Protein AF-A0A4Z2HSV4-F1 (afdb_monomer)

Sequence (148 aa):
MRRFALSNLRDYGMGKKASEEKIIEEIQYLIKVFESHEGKPFNVTKSINYAVSNIISSIIYGSRFDYSDEEFTEMTQSATYWLNWTSFNPTLICPIPNSVNGSEGFKTARHLAQHGKWLTLNPEMRVRFQDKISRPKYCERLRMPVNQ

pLDDT: mean 70.81, std 17.1, range [33.47, 92.75]

Secondary structure (DSSP, 8-state):
-HHHHHHHHHHTTTTSHHHHHHHHHHHHHHHHHHHHTTT----HHHHHHHHHHHHHHHHHTS-PPPTT-HHHHHHHHHHHHHHHHHHH-GGGSS---SSS-THHHHHHHHHHHHTTGGGGS-HHHHHHHHHHHTSHHHHHHHT-----

Structure (mmCIF, N/CA/C/O backbone):
data_AF-A0A4Z2HSV4-F1
#
_entry.id   AF-A0A4Z2HSV4-F1
#
loop_
_atom_site.group_PDB
_atom_site.id
_atom_site.type_symbol
_atom_site.label_atom_id
_atom_site.label_alt_id
_atom_site.label_comp_id
_atom_site.label_asym_id
_atom_site.label_entity_id
_atom_site.label_seq_id
_atom_site.pdbx_PDB_ins_code
_atom_site.Cartn_x
_atom_site.Cartn_y
_atom_site.Cartn_z
_atom_site.occupancy
_atom_site.B_iso_or_equiv
_atom_site.auth_seq_id
_atom_site.auth_comp_id
_atom_site.auth_asym_id
_atom_site.auth_atom_id
_atom_site.pdbx_PDB_model_num
ATOM 1 N N . MET A 1 1 ? 22.605 -6.525 -7.942 1.00 78.81 1 MET A N 1
ATOM 2 C CA . MET A 1 1 ? 21.227 -6.574 -7.398 1.00 78.81 1 MET A CA 1
ATOM 3 C C . MET A 1 1 ? 20.340 -5.409 -7.835 1.00 78.81 1 MET A C 1
ATOM 5 O O . MET A 1 1 ? 19.341 -5.681 -8.483 1.00 78.81 1 MET A O 1
ATOM 9 N N . ARG A 1 2 ? 20.688 -4.132 -7.591 1.00 86.75 2 ARG A N 1
ATOM 10 C CA . ARG A 1 2 ? 19.821 -2.975 -7.938 1.00 86.75 2 ARG A CA 1
ATOM 11 C C . ARG A 1 2 ? 19.308 -2.960 -9.389 1.00 86.75 2 ARG A C 1
ATOM 13 O O . ARG A 1 2 ? 18.111 -2.837 -9.606 1.00 86.75 2 ARG A O 1
ATOM 20 N N . ARG A 1 3 ? 20.198 -3.101 -10.380 1.00 88.19 3 ARG A N 1
ATOM 21 C CA . ARG A 1 3 ? 19.816 -3.089 -11.808 1.00 88.19 3 ARG A CA 1
ATOM 22 C C . ARG A 1 3 ? 18.883 -4.247 -12.170 1.00 88.19 3 ARG A C 1
ATOM 24 O O . ARG A 1 3 ? 17.939 -4.045 -12.922 1.00 88.19 3 ARG A O 1
ATOM 31 N N . PHE A 1 4 ? 19.137 -5.425 -11.606 1.00 87.00 4 PHE A N 1
ATOM 32 C CA . PHE A 1 4 ? 18.319 -6.615 -11.824 1.00 87.00 4 PHE A CA 1
ATOM 33 C C . PHE A 1 4 ? 16.906 -6.427 -11.258 1.00 87.00 4 PHE A C 1
ATOM 35 O O . PHE A 1 4 ? 15.939 -6.572 -11.994 1.00 87.00 4 PHE A O 1
ATOM 42 N N . ALA A 1 5 ? 16.776 -6.002 -9.998 1.00 85.31 5 ALA A N 1
ATOM 43 C CA . ALA A 1 5 ? 15.472 -5.760 -9.375 1.00 85.31 5 ALA A CA 1
ATOM 44 C C . ALA A 1 5 ? 14.653 -4.690 -10.122 1.00 85.31 5 ALA A C 1
ATOM 46 O O . ALA A 1 5 ? 13.486 -4.905 -10.426 1.00 85.31 5 ALA A O 1
ATOM 47 N N . LEU A 1 6 ? 15.279 -3.564 -10.489 1.00 84.88 6 LEU A N 1
ATOM 48 C CA . LEU A 1 6 ? 14.596 -2.481 -11.207 1.00 84.88 6 LEU A CA 1
ATOM 49 C C . LEU A 1 6 ? 14.167 -2.864 -12.628 1.00 84.88 6 LEU A C 1
ATOM 51 O O . LEU A 1 6 ? 13.168 -2.336 -13.111 1.00 84.88 6 LEU A O 1
ATOM 55 N N . SER A 1 7 ? 14.919 -3.745 -13.295 1.00 86.50 7 SER A N 1
ATOM 56 C CA . SER A 1 7 ? 14.540 -4.237 -14.625 1.00 86.50 7 SER A CA 1
ATOM 57 C C . SER A 1 7 ? 13.316 -5.143 -14.513 1.00 86.50 7 SER A C 1
ATOM 59 O O . SER A 1 7 ? 12.303 -4.850 -15.134 1.00 86.50 7 SER A O 1
ATOM 61 N N . ASN A 1 8 ? 13.350 -6.122 -13.599 1.00 84.62 8 ASN A N 1
ATOM 62 C CA . ASN A 1 8 ? 12.213 -7.013 -13.351 1.00 84.62 8 ASN A CA 1
ATOM 63 C C . ASN A 1 8 ? 10.941 -6.240 -12.978 1.00 84.62 8 ASN A C 1
ATOM 65 O O . ASN A 1 8 ? 9.897 -6.463 -13.574 1.00 84.62 8 ASN A O 1
ATOM 69 N N . LEU A 1 9 ? 11.015 -5.282 -12.049 1.00 81.75 9 LEU A N 1
ATOM 70 C CA . LEU A 1 9 ? 9.842 -4.489 -11.657 1.00 81.75 9 LEU A CA 1
ATOM 71 C C . LEU A 1 9 ? 9.219 -3.733 -12.844 1.00 81.75 9 LEU A C 1
ATOM 73 O O . LEU A 1 9 ? 7.998 -3.670 -12.969 1.00 81.75 9 LEU A O 1
ATOM 77 N N . ARG A 1 10 ? 10.042 -3.189 -13.748 1.00 83.75 10 ARG A N 1
ATOM 78 C CA . ARG A 1 10 ? 9.572 -2.511 -14.968 1.00 83.75 10 ARG A CA 1
ATOM 79 C C . ARG A 1 10 ? 8.934 -3.480 -15.968 1.00 83.75 10 ARG A C 1
ATOM 81 O O . ARG A 1 10 ? 8.014 -3.095 -16.702 1.00 83.75 10 ARG A O 1
ATOM 88 N N . ASP A 1 11 ? 9.418 -4.714 -16.002 1.00 83.81 11 ASP A N 1
ATOM 89 C CA . ASP A 1 11 ? 8.872 -5.780 -16.839 1.00 83.81 11 ASP A CA 1
ATOM 90 C C . ASP A 1 11 ? 7.518 -6.260 -16.296 1.00 83.81 11 ASP A C 1
ATOM 92 O O . ASP A 1 11 ? 6.570 -6.348 -17.071 1.00 83.81 11 ASP A O 1
ATOM 96 N N . TYR A 1 12 ? 7.368 -6.376 -14.970 1.00 77.62 12 TYR A N 1
ATOM 97 C CA . TYR A 1 12 ? 6.091 -6.626 -14.275 1.00 77.62 12 TYR A CA 1
ATOM 98 C C . TYR A 1 12 ? 5.103 -5.448 -14.304 1.00 77.62 12 TYR A C 1
ATOM 100 O O . TYR A 1 12 ? 4.016 -5.523 -13.740 1.00 77.62 12 TYR A O 1
ATOM 108 N N . GLY A 1 13 ? 5.443 -4.351 -14.984 1.00 73.31 13 GLY A N 1
ATOM 109 C CA . GLY A 1 13 ? 4.506 -3.258 -15.228 1.00 73.31 13 GLY A CA 1
ATOM 110 C C . GLY A 1 13 ? 4.570 -2.105 -14.231 1.00 73.31 13 GLY A C 1
ATOM 111 O O . GLY A 1 13 ? 3.730 -1.208 -14.307 1.00 73.31 13 GLY A O 1
ATOM 112 N N . MET A 1 14 ? 5.582 -2.055 -13.359 1.00 78.19 14 MET A N 1
ATOM 113 C CA . MET A 1 14 ? 5.844 -0.888 -12.513 1.00 78.19 14 MET A CA 1
ATOM 114 C C . MET A 1 14 ? 6.163 0.336 -13.385 1.00 78.19 14 MET A C 1
ATOM 116 O O . MET A 1 14 ? 7.133 0.340 -14.150 1.00 78.19 14 MET A O 1
ATOM 120 N N . GLY A 1 15 ? 5.328 1.375 -13.280 1.00 72.81 15 GLY A N 1
ATOM 121 C CA . GLY A 1 15 ? 5.412 2.583 -14.110 1.00 72.81 15 GLY A CA 1
ATOM 122 C C . GLY A 1 15 ? 4.735 2.462 -15.483 1.00 72.81 15 GLY A C 1
ATOM 123 O O . GLY A 1 15 ? 4.973 3.298 -16.352 1.00 72.81 15 GLY A O 1
ATOM 124 N N . LYS A 1 16 ? 3.915 1.425 -15.697 1.00 82.00 16 LYS A N 1
AT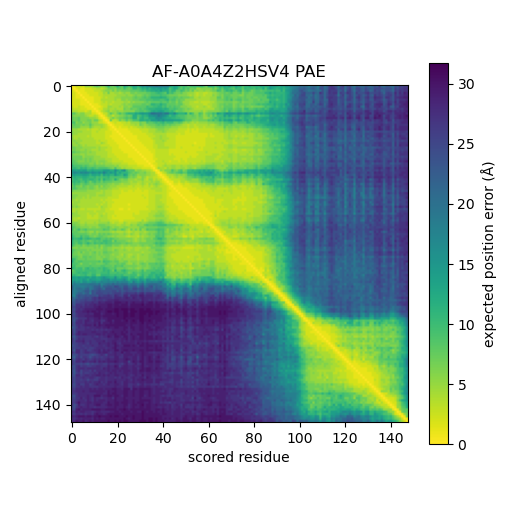OM 125 C CA . LYS A 1 16 ? 3.049 1.233 -16.875 1.00 82.00 16 LYS A CA 1
ATOM 126 C C . LYS A 1 16 ? 1.580 1.124 -16.434 1.00 82.00 16 LYS A C 1
ATOM 128 O O . LYS A 1 16 ? 1.302 1.019 -15.240 1.00 82.00 16 LYS A O 1
ATOM 133 N N . LYS A 1 17 ? 0.647 1.070 -17.396 1.00 83.62 17 LYS A N 1
ATOM 134 C CA . LYS A 1 17 ? -0.805 0.924 -17.144 1.00 83.62 17 LYS A CA 1
ATOM 135 C C . LYS A 1 17 ? -1.168 -0.244 -16.215 1.00 83.62 17 LYS A C 1
ATOM 137 O O . LYS A 1 17 ? -2.053 -0.100 -15.389 1.00 83.62 17 LYS A O 1
ATOM 142 N N . ALA A 1 18 ? -0.424 -1.349 -16.266 1.00 81.44 18 ALA A N 1
ATOM 143 C CA . ALA A 1 18 ? -0.642 -2.484 -15.366 1.00 81.44 18 ALA A CA 1
ATOM 144 C C . ALA A 1 18 ? -0.529 -2.106 -13.873 1.00 81.44 18 ALA A C 1
ATOM 146 O O . ALA A 1 18 ? -1.304 -2.587 -13.055 1.00 81.44 18 ALA A O 1
ATOM 147 N N . SER A 1 19 ? 0.395 -1.209 -13.501 1.00 84.19 19 SER A N 1
ATOM 148 C CA . SER A 1 19 ? 0.472 -0.718 -12.116 1.00 84.19 19 SER A CA 1
ATOM 149 C C . SER A 1 19 ? -0.690 0.206 -11.742 1.00 84.19 19 SER A C 1
ATOM 151 O O . SER A 1 19 ? -1.125 0.197 -10.596 1.00 84.19 19 SER A O 1
ATOM 153 N N . GLU A 1 20 ? -1.223 0.962 -12.702 1.00 87.81 20 GLU A N 1
ATOM 154 C CA . GLU A 1 20 ? -2.395 1.819 -12.502 1.00 87.81 20 GLU A CA 1
ATOM 155 C C . GLU A 1 20 ? -3.654 0.985 -12.247 1.00 87.81 20 GLU A C 1
ATOM 157 O O . GLU A 1 20 ? -4.392 1.268 -11.309 1.00 87.81 20 GLU A O 1
ATOM 162 N N . GLU A 1 21 ? -3.850 -0.097 -13.003 1.00 89.25 21 GLU A N 1
ATOM 163 C CA . GLU A 1 21 ? -4.954 -1.042 -12.794 1.00 89.25 21 GLU A CA 1
ATOM 164 C C . GLU A 1 21 ? -4.933 -1.629 -11.377 1.00 89.25 21 GLU A C 1
ATOM 166 O O . GLU A 1 21 ? -5.969 -1.673 -10.719 1.00 89.25 21 GLU A O 1
ATOM 171 N N . LYS A 1 22 ? -3.747 -1.980 -10.862 1.00 89.69 22 LYS A N 1
ATOM 172 C CA . LYS A 1 22 ? -3.580 -2.460 -9.481 1.00 89.69 22 LYS A CA 1
ATOM 173 C C . LYS A 1 22 ? -3.865 -1.401 -8.425 1.00 89.69 22 LYS A C 1
ATOM 175 O O . LYS A 1 22 ? -4.423 -1.718 -7.380 1.00 89.69 22 LYS A O 1
ATOM 18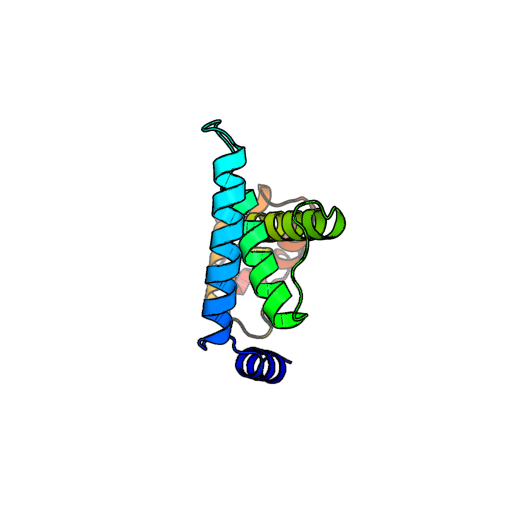0 N N . ILE A 1 23 ? -3.524 -0.144 -8.695 1.00 91.00 23 ILE A N 1
ATOM 181 C CA . ILE A 1 23 ? -3.866 0.969 -7.803 1.00 91.00 23 ILE A CA 1
ATOM 182 C C . ILE A 1 23 ? -5.384 1.186 -7.781 1.00 91.00 23 ILE A C 1
ATOM 184 O O . ILE A 1 23 ? -5.960 1.336 -6.707 1.00 91.00 23 ILE A O 1
ATOM 188 N N . ILE A 1 24 ? -6.040 1.184 -8.945 1.00 92.25 24 ILE A N 1
ATOM 189 C CA . ILE A 1 24 ? -7.494 1.373 -9.059 1.00 92.25 24 ILE A CA 1
ATOM 190 C C . ILE A 1 24 ? -8.245 0.232 -8.368 1.00 92.25 24 ILE A C 1
ATOM 192 O O . ILE A 1 24 ? -9.192 0.494 -7.626 1.00 92.25 24 ILE A O 1
ATOM 196 N N . GLU A 1 25 ? -7.807 -1.010 -8.579 1.00 91.56 25 GLU A N 1
ATOM 197 C CA . GLU A 1 25 ? -8.329 -2.196 -7.895 1.00 91.56 25 GLU A CA 1
ATOM 198 C C . GLU A 1 25 ? -8.277 -1.998 -6.371 1.00 91.56 25 GLU A C 1
ATOM 200 O O . GLU A 1 25 ? -9.295 -2.129 -5.692 1.00 91.56 25 GLU A O 1
ATOM 205 N N . GLU A 1 26 ? -7.136 -1.560 -5.832 1.00 92.50 26 GLU A N 1
ATOM 206 C CA . GLU A 1 26 ? -6.969 -1.405 -4.385 1.00 92.50 26 GLU A CA 1
ATOM 207 C C . GLU A 1 26 ? -7.732 -0.210 -3.791 1.00 92.50 26 GLU A C 1
ATOM 209 O O . GLU A 1 26 ? -8.210 -0.276 -2.656 1.00 92.50 26 GLU A O 1
ATOM 214 N N . ILE A 1 27 ? -7.953 0.856 -4.566 1.00 92.75 27 ILE A N 1
ATOM 215 C CA . ILE A 1 27 ? -8.816 1.973 -4.152 1.00 92.75 27 ILE A CA 1
ATOM 216 C C . ILE A 1 27 ? -10.252 1.493 -3.908 1.00 92.75 27 ILE A C 1
ATOM 218 O O . ILE A 1 27 ? -10.879 1.925 -2.940 1.00 92.75 27 ILE A O 1
ATOM 222 N N . GLN A 1 28 ? -10.774 0.580 -4.734 1.00 92.19 28 GLN A N 1
ATOM 223 C CA . GLN A 1 28 ? -12.122 0.036 -4.532 1.00 92.19 28 GLN A CA 1
ATOM 224 C C . GLN A 1 28 ? -12.239 -0.724 -3.206 1.00 92.19 28 GLN A C 1
ATOM 226 O O . GLN A 1 28 ? -13.273 -0.649 -2.541 1.00 92.19 28 GLN A O 1
ATOM 231 N N . TYR A 1 29 ? -11.184 -1.431 -2.794 1.00 90.06 29 TYR A N 1
ATOM 232 C CA . TYR A 1 29 ? -11.135 -2.081 -1.485 1.00 90.06 29 TYR A CA 1
ATOM 233 C C . TYR A 1 29 ? -11.031 -1.063 -0.349 1.00 90.06 29 TYR A C 1
ATOM 235 O O . TYR A 1 29 ? -11.736 -1.193 0.651 1.00 90.06 29 TYR A O 1
ATOM 243 N N . LEU A 1 30 ? -10.221 -0.017 -0.514 1.00 90.56 30 LEU A N 1
ATOM 244 C CA . LEU A 1 30 ? -10.064 1.028 0.494 1.00 90.56 30 LEU A CA 1
ATOM 245 C C . LEU A 1 30 ? -11.374 1.789 0.755 1.00 90.56 30 LEU A C 1
ATOM 247 O O . LEU A 1 30 ? -11.694 2.064 1.909 1.00 90.56 30 LEU A O 1
ATOM 251 N N . ILE A 1 31 ? -12.163 2.069 -0.289 1.00 90.62 31 ILE A N 1
ATOM 252 C CA . ILE A 1 31 ? -13.490 2.693 -0.151 1.00 90.62 31 ILE A CA 1
ATOM 253 C C . ILE A 1 31 ? -14.404 1.823 0.717 1.00 90.62 31 ILE A C 1
ATOM 255 O O . ILE A 1 31 ? -14.987 2.330 1.670 1.00 90.62 31 ILE A O 1
ATOM 259 N N . LYS A 1 32 ? -14.455 0.507 0.468 1.00 90.12 32 LYS A N 1
ATOM 260 C CA . LYS A 1 32 ? -15.248 -0.430 1.285 1.00 90.12 32 LYS A CA 1
ATOM 261 C C . LYS A 1 32 ? -14.798 -0.449 2.745 1.00 90.12 32 LYS A C 1
ATOM 263 O O . LYS A 1 32 ? -15.628 -0.524 3.648 1.00 90.12 32 LYS A O 1
ATOM 268 N N . VAL A 1 33 ? -13.487 -0.368 2.986 1.00 87.50 33 VAL A N 1
ATOM 269 C CA . VAL A 1 33 ? -12.940 -0.250 4.345 1.00 87.50 33 VAL A CA 1
ATOM 270 C C . VAL A 1 33 ? -13.382 1.064 4.985 1.00 87.50 33 VAL A C 1
ATOM 272 O O . VAL A 1 33 ? -13.715 1.078 6.159 1.00 87.50 33 VAL A O 1
ATOM 275 N N . PHE A 1 34 ? -13.424 2.176 4.257 1.00 87.88 34 PHE A N 1
ATOM 276 C CA . PHE A 1 34 ? -13.871 3.451 4.827 1.00 87.88 34 PHE A CA 1
ATOM 277 C C . PHE A 1 34 ? -15.376 3.465 5.111 1.00 87.88 34 PHE A C 1
ATOM 279 O O . PHE A 1 34 ? -15.794 3.971 6.151 1.00 87.88 34 PHE A O 1
ATOM 286 N N . GLU A 1 35 ? -16.179 2.861 4.237 1.00 89.06 35 GLU A N 1
ATOM 287 C CA . GLU A 1 35 ? -17.623 2.701 4.430 1.00 89.06 35 GLU A CA 1
ATOM 288 C C . GLU A 1 35 ? -17.948 1.842 5.661 1.00 89.06 35 GLU A C 1
ATOM 290 O O . GLU A 1 35 ? -18.858 2.181 6.417 1.00 89.06 35 GLU A O 1
ATOM 295 N N . SER A 1 36 ? -17.166 0.788 5.934 1.00 87.56 36 SER A N 1
ATOM 296 C CA . SER A 1 36 ? -17.385 -0.087 7.098 1.00 87.56 36 SER A CA 1
ATOM 297 C C . SER A 1 36 ? -17.148 0.593 8.450 1.00 87.56 36 SER A C 1
ATOM 299 O O . SER A 1 36 ? -17.615 0.101 9.477 1.00 87.56 36 SER A O 1
ATOM 301 N N . HIS A 1 37 ? -16.457 1.736 8.474 1.00 84.81 37 HIS A N 1
ATOM 302 C CA . HIS A 1 37 ? -16.246 2.502 9.699 1.00 84.81 37 HIS A CA 1
ATOM 303 C C . HIS A 1 37 ? -17.444 3.397 10.065 1.00 84.81 37 HIS A C 1
ATOM 305 O O . HIS A 1 37 ? -17.418 4.003 11.134 1.00 84.81 37 HIS A O 1
ATOM 311 N N . GLU A 1 38 ? -18.501 3.473 9.240 1.00 83.00 38 GLU A N 1
ATOM 312 C CA . GLU A 1 38 ? -19.780 4.152 9.547 1.00 83.00 38 GLU A CA 1
ATOM 313 C C . GLU A 1 38 ? -19.618 5.600 10.064 1.00 83.00 38 GLU A C 1
ATOM 315 O O . GLU A 1 38 ? -20.358 6.065 10.931 1.00 83.00 38 GLU A O 1
ATOM 320 N N . GLY A 1 39 ? -18.599 6.320 9.581 1.00 79.19 39 GLY A N 1
ATOM 321 C CA . GLY A 1 39 ? -18.299 7.689 10.021 1.00 79.19 39 GLY A CA 1
ATOM 322 C C . GLY A 1 39 ? -17.658 7.806 11.411 1.00 79.19 39 GLY A C 1
ATOM 323 O O . GLY A 1 39 ? -17.463 8.919 11.901 1.00 79.19 39 GLY A O 1
ATOM 324 N N . LYS A 1 40 ? -17.291 6.691 12.054 1.00 84.00 40 LYS A N 1
ATOM 325 C CA . LYS A 1 40 ? -16.517 6.691 13.301 1.00 84.00 40 LYS A CA 1
ATOM 326 C C . LYS A 1 40 ? -15.080 7.140 13.017 1.00 84.00 40 LYS A C 1
ATOM 328 O O . LYS A 1 40 ? -14.524 6.791 11.977 1.00 84.00 40 LYS A O 1
ATOM 333 N N . PRO A 1 41 ? -14.437 7.884 13.930 1.00 81.00 41 PRO A N 1
ATOM 334 C CA . PRO A 1 41 ? -13.036 8.248 13.771 1.00 81.00 41 PRO A CA 1
ATOM 335 C C . PRO A 1 41 ? -12.157 6.992 13.809 1.00 81.00 41 PRO A C 1
ATOM 337 O O . PRO A 1 41 ? -12.197 6.223 14.769 1.00 81.00 41 PRO A O 1
ATOM 340 N N . PHE A 1 42 ? -11.338 6.800 12.776 1.00 84.12 42 PHE A N 1
ATOM 341 C CA . PHE A 1 42 ? -10.388 5.693 12.686 1.00 84.12 42 PHE A CA 1
ATOM 342 C C . PHE A 1 42 ? -9.036 6.164 12.152 1.00 84.12 42 PHE A C 1
ATOM 344 O O . PHE A 1 42 ? -8.892 7.255 11.599 1.00 84.12 42 PHE A O 1
ATOM 351 N N . ASN A 1 43 ? -8.009 5.336 12.343 1.00 80.31 43 ASN A N 1
ATOM 352 C CA . ASN A 1 43 ? -6.667 5.643 11.872 1.00 80.31 43 ASN A CA 1
ATOM 353 C C . ASN A 1 43 ? -6.531 5.299 10.379 1.00 80.31 43 ASN A C 1
ATOM 355 O O . ASN A 1 43 ? -6.375 4.135 10.005 1.00 80.31 43 ASN A O 1
ATOM 359 N N . VAL A 1 44 ? -6.550 6.330 9.536 1.00 85.94 44 VAL A N 1
ATOM 360 C CA . VAL A 1 44 ? -6.440 6.199 8.075 1.00 85.94 44 VAL A CA 1
ATOM 361 C C . VAL A 1 44 ? -5.055 5.694 7.645 1.00 85.94 44 VAL A C 1
ATOM 363 O O . VAL A 1 44 ? -4.948 4.946 6.675 1.00 85.94 44 VAL A O 1
ATOM 366 N N . THR A 1 45 ? -3.998 6.027 8.394 1.00 83.75 45 THR A N 1
ATOM 367 C CA . THR A 1 45 ? -2.611 5.646 8.079 1.00 83.75 45 THR A CA 1
ATOM 368 C C . THR A 1 45 ? -2.436 4.134 7.991 1.00 83.75 45 THR A C 1
ATOM 370 O O . THR A 1 45 ? -1.764 3.652 7.085 1.00 83.75 45 THR A O 1
ATOM 373 N N . LYS A 1 46 ? -3.072 3.366 8.887 1.00 82.38 46 LYS A N 1
ATOM 374 C CA . LYS A 1 46 ? -3.002 1.895 8.842 1.00 82.38 46 LYS A CA 1
ATOM 375 C C . LYS A 1 46 ? -3.618 1.337 7.558 1.00 82.38 46 LYS A C 1
ATOM 377 O O . LYS A 1 46 ? -2.981 0.545 6.874 1.00 82.38 46 LYS A O 1
ATOM 382 N N . SER A 1 47 ? -4.812 1.808 7.209 1.00 86.38 47 SER A N 1
ATOM 383 C CA . SER A 1 47 ? -5.543 1.357 6.018 1.00 86.38 47 SER A CA 1
ATOM 384 C C . SER A 1 47 ? -4.790 1.686 4.726 1.00 86.38 47 SER A C 1
ATOM 386 O O . SER A 1 47 ? -4.690 0.848 3.834 1.00 86.38 47 SER A O 1
ATOM 388 N N . ILE A 1 48 ? -4.180 2.874 4.651 1.00 88.69 48 ILE A N 1
ATOM 389 C CA . ILE A 1 48 ? -3.328 3.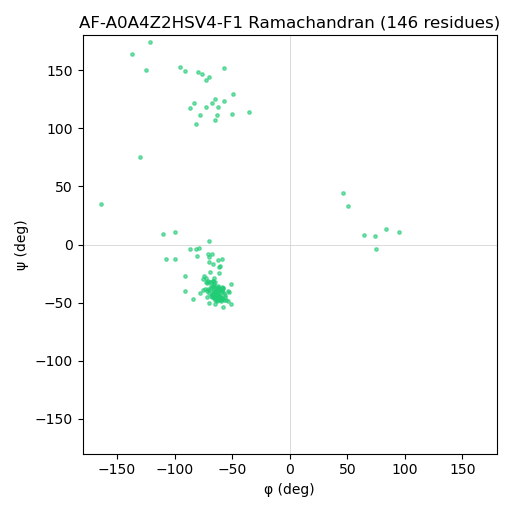261 3.518 1.00 88.69 48 ILE A CA 1
ATOM 390 C C . ILE A 1 48 ? -2.077 2.378 3.446 1.00 88.69 48 ILE A C 1
ATOM 392 O O . ILE A 1 48 ? -1.721 1.921 2.362 1.00 88.69 48 ILE A O 1
ATOM 396 N N . ASN A 1 49 ? -1.418 2.102 4.574 1.00 87.69 49 ASN A N 1
ATOM 397 C CA . ASN A 1 49 ? -0.218 1.264 4.583 1.00 87.69 49 ASN A CA 1
ATOM 398 C C . ASN A 1 49 ? -0.510 -0.166 4.110 1.00 87.69 49 ASN A C 1
ATOM 400 O O . ASN A 1 49 ? 0.303 -0.735 3.378 1.00 87.69 49 ASN A O 1
ATOM 404 N N . TYR A 1 50 ? -1.667 -0.729 4.471 1.00 88.81 50 TYR A N 1
ATOM 405 C CA . TYR A 1 50 ? -2.101 -2.028 3.956 1.00 88.81 50 TYR A CA 1
ATOM 406 C C . TYR A 1 50 ? -2.354 -1.985 2.448 1.00 88.81 50 TYR A C 1
ATOM 408 O O . TYR A 1 50 ? -1.827 -2.832 1.731 1.00 88.81 50 TYR A O 1
ATOM 416 N N . ALA A 1 51 ? -3.060 -0.967 1.948 1.00 91.00 51 ALA A N 1
ATOM 417 C CA . ALA A 1 51 ? -3.302 -0.803 0.514 1.00 91.00 51 ALA A CA 1
ATOM 418 C C . ALA A 1 51 ? -1.989 -0.685 -0.286 1.00 91.00 51 ALA A C 1
ATOM 420 O O . ALA A 1 51 ? -1.789 -1.381 -1.279 1.00 91.00 51 ALA A O 1
ATOM 421 N N . VAL A 1 52 ? -1.036 0.131 0.178 1.00 90.44 52 VAL A N 1
ATOM 422 C CA . VAL A 1 52 ? 0.282 0.275 -0.470 1.00 90.44 52 VAL A CA 1
ATOM 423 C C . VAL A 1 52 ? 1.052 -1.048 -0.467 1.00 90.44 52 VAL A C 1
ATOM 425 O O . VAL A 1 52 ? 1.633 -1.430 -1.485 1.00 90.44 52 VAL A O 1
ATOM 428 N N . SER A 1 53 ? 1.037 -1.766 0.655 1.00 90.19 53 SER A N 1
ATOM 429 C CA . SER A 1 53 ? 1.730 -3.052 0.786 1.00 90.19 53 SER A CA 1
ATOM 430 C C . SER A 1 53 ? 1.117 -4.120 -0.124 1.00 90.19 53 SER A C 1
ATOM 432 O O . SER A 1 53 ? 1.854 -4.905 -0.724 1.00 90.19 53 SER A O 1
ATOM 434 N N . ASN A 1 54 ? -0.204 -4.104 -0.313 1.00 90.81 54 ASN A N 1
ATOM 435 C CA . ASN A 1 54 ? -0.905 -4.988 -1.241 1.00 90.81 54 ASN A CA 1
ATOM 436 C C . ASN A 1 54 ? -0.636 -4.654 -2.707 1.00 90.81 54 ASN A C 1
ATOM 438 O O . ASN A 1 54 ? -0.430 -5.572 -3.495 1.00 90.81 54 ASN A O 1
ATOM 442 N N . ILE A 1 55 ? -0.557 -3.374 -3.081 1.00 90.38 55 ILE A N 1
ATOM 443 C CA . ILE A 1 55 ? -0.175 -2.976 -4.446 1.00 90.38 55 ILE A CA 1
ATOM 444 C C . ILE A 1 55 ? 1.224 -3.514 -4.775 1.00 90.38 55 ILE A C 1
ATOM 446 O O . ILE A 1 55 ? 1.426 -4.126 -5.822 1.00 90.38 55 ILE A O 1
ATOM 450 N N . ILE A 1 56 ? 2.189 -3.344 -3.865 1.00 87.88 56 ILE A N 1
ATOM 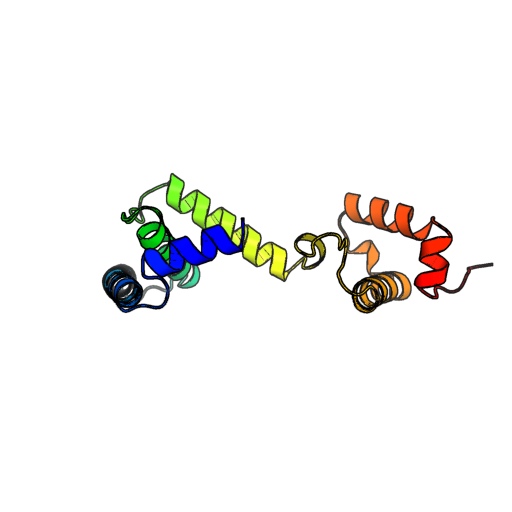451 C CA . ILE A 1 56 ? 3.557 -3.855 -4.049 1.00 87.88 56 ILE A CA 1
ATOM 452 C C . ILE A 1 56 ? 3.561 -5.388 -4.109 1.00 87.88 56 ILE A C 1
ATOM 454 O O . ILE A 1 56 ? 4.189 -5.968 -4.995 1.00 87.88 56 ILE A O 1
ATOM 458 N N . SER A 1 57 ? 2.829 -6.043 -3.209 1.00 88.06 57 SER A N 1
ATOM 459 C CA . SER A 1 57 ? 2.709 -7.503 -3.170 1.00 88.06 57 SER A CA 1
ATOM 460 C C . SER A 1 57 ? 2.074 -8.059 -4.442 1.00 88.06 57 SER A C 1
ATOM 462 O O . SER A 1 57 ? 2.585 -9.021 -5.005 1.00 88.06 57 SER A O 1
ATOM 464 N N . SER A 1 58 ? 1.045 -7.399 -4.973 1.00 88.69 58 SER A N 1
ATOM 465 C CA . SER A 1 58 ? 0.415 -7.784 -6.234 1.00 88.69 58 SER A CA 1
ATOM 466 C C . SER A 1 58 ? 1.349 -7.609 -7.429 1.00 88.69 58 SER A C 1
ATOM 468 O O . SER A 1 58 ? 1.196 -8.344 -8.400 1.00 88.69 58 SER A O 1
ATOM 470 N N . ILE A 1 59 ? 2.297 -6.668 -7.393 1.00 86.00 59 ILE A N 1
ATOM 471 C CA . ILE A 1 59 ? 3.295 -6.496 -8.461 1.00 86.00 59 ILE A CA 1
ATOM 472 C C . ILE A 1 59 ? 4.367 -7.592 -8.389 1.00 86.00 59 ILE A C 1
ATOM 474 O O . ILE A 1 59 ? 4.820 -8.071 -9.424 1.00 86.00 59 ILE A O 1
ATOM 478 N N . ILE A 1 60 ? 4.790 -7.980 -7.182 1.00 83.50 60 ILE A N 1
ATOM 479 C CA . ILE A 1 60 ? 5.891 -8.936 -6.980 1.00 83.50 60 ILE A CA 1
ATOM 480 C C . ILE A 1 60 ? 5.407 -10.387 -7.076 1.00 83.50 60 ILE A C 1
ATOM 482 O O . ILE A 1 60 ? 6.044 -11.202 -7.738 1.00 83.50 60 ILE A O 1
ATOM 486 N N . TYR A 1 61 ? 4.302 -10.708 -6.408 1.00 83.81 61 TYR A N 1
ATOM 487 C CA . TYR A 1 61 ? 3.768 -12.066 -6.285 1.00 83.81 61 TYR A CA 1
ATOM 488 C C . TYR A 1 61 ? 2.616 -12.345 -7.254 1.00 83.81 61 TYR A C 1
ATOM 490 O O . TYR A 1 61 ? 2.220 -13.494 -7.419 1.00 83.81 61 TYR A O 1
ATOM 498 N N . GLY A 1 62 ? 2.055 -11.312 -7.892 1.00 83.31 62 GLY A N 1
ATOM 499 C CA . GLY A 1 62 ? 0.876 -11.448 -8.753 1.00 83.31 62 GLY A CA 1
ATOM 500 C C . GLY A 1 62 ? -0.441 -11.634 -7.989 1.00 83.31 62 GLY A C 1
ATOM 501 O O . GLY A 1 62 ? -1.499 -11.653 -8.614 1.00 83.31 62 GLY A O 1
ATOM 502 N N . SER A 1 63 ? -0.398 -11.738 -6.657 1.00 83.06 63 SER A N 1
ATOM 503 C CA . SER A 1 63 ? -1.551 -11.974 -5.786 1.00 83.06 63 SER A CA 1
ATOM 504 C C . SER A 1 63 ? -1.684 -10.904 -4.702 1.00 83.06 63 SER A C 1
ATOM 506 O O . SER A 1 63 ? -0.691 -10.342 -4.236 1.00 83.06 63 SER A O 1
ATOM 508 N N . ARG A 1 64 ? -2.928 -10.646 -4.285 1.00 85.00 64 ARG A N 1
ATOM 509 C CA . ARG A 1 64 ? -3.253 -9.792 -3.133 1.00 85.00 64 ARG A CA 1
ATOM 510 C C . ARG A 1 64 ? -3.348 -10.621 -1.854 1.00 85.00 64 ARG A C 1
ATOM 512 O O . ARG A 1 64 ? -3.787 -11.770 -1.916 1.00 85.00 64 ARG A O 1
ATOM 519 N N . PHE A 1 65 ? -3.004 -10.015 -0.722 1.00 84.62 65 PHE A N 1
ATOM 520 C CA . PHE A 1 65 ? -3.258 -10.579 0.602 1.00 84.62 65 PHE A CA 1
ATOM 521 C C . PHE A 1 65 ? -4.561 -10.017 1.174 1.00 84.62 65 PHE A C 1
ATOM 523 O O . PHE A 1 65 ? -4.998 -8.918 0.808 1.00 84.62 65 PHE A O 1
ATOM 530 N N . ASP A 1 66 ? -5.213 -10.792 2.039 1.00 83.44 66 ASP A N 1
ATOM 531 C CA . ASP A 1 66 ? -6.400 -10.316 2.742 1.00 83.44 66 ASP A CA 1
ATOM 532 C C . ASP A 1 66 ? -6.000 -9.371 3.880 1.00 83.44 66 ASP A C 1
ATOM 534 O O . ASP A 1 66 ? -4.972 -9.552 4.528 1.00 83.44 66 ASP A O 1
ATOM 538 N N . TYR A 1 67 ? -6.827 -8.366 4.159 1.00 79.69 67 TYR A N 1
ATOM 539 C CA . TYR A 1 67 ? -6.594 -7.460 5.285 1.00 79.69 67 TYR A CA 1
ATOM 540 C C . TYR A 1 67 ? -6.815 -8.136 6.643 1.00 79.69 67 TYR A C 1
ATOM 542 O O . TYR A 1 67 ? -6.398 -7.588 7.660 1.00 79.69 67 TYR A O 1
ATOM 550 N N . SER A 1 68 ? -7.466 -9.302 6.670 1.00 79.31 68 SER A N 1
ATOM 551 C CA . SER A 1 68 ? -7.600 -10.136 7.868 1.00 79.31 68 SER A CA 1
ATOM 552 C C . SER A 1 68 ? -6.429 -11.095 8.087 1.00 79.31 68 SER A C 1
ATOM 554 O O . SER A 1 68 ? -6.435 -11.819 9.078 1.00 79.31 68 SER A O 1
ATOM 556 N N . ASP A 1 69 ? -5.462 -11.148 7.170 1.00 86.38 69 ASP A N 1
ATOM 557 C CA . ASP A 1 69 ? -4.290 -12.003 7.318 1.00 86.38 69 ASP A CA 1
ATOM 558 C C . ASP A 1 69 ? -3.355 -11.422 8.392 1.00 86.38 69 ASP A C 1
ATOM 560 O O . ASP A 1 69 ? -2.875 -10.284 8.296 1.00 86.38 69 ASP A O 1
ATOM 564 N N . GLU A 1 70 ? -3.142 -12.203 9.450 1.00 82.81 70 GLU A N 1
ATOM 565 C CA . GLU A 1 70 ? -2.339 -11.816 10.606 1.00 82.81 70 GLU A CA 1
ATOM 566 C C . GLU A 1 70 ? -0.859 -11.663 10.229 1.00 82.81 70 GLU A C 1
ATOM 568 O O . GLU A 1 70 ? -0.238 -10.669 10.607 1.00 82.81 70 GLU A O 1
ATOM 573 N N . GLU A 1 71 ? -0.320 -12.545 9.381 1.00 81.56 71 GLU A N 1
ATOM 574 C CA . GLU A 1 71 ? 1.086 -12.504 8.958 1.00 81.56 71 GLU A CA 1
ATOM 575 C C . GLU A 1 71 ? 1.367 -11.247 8.118 1.00 81.56 71 GLU A C 1
ATOM 577 O O . GLU A 1 71 ? 2.337 -10.513 8.342 1.00 81.56 71 GLU A O 1
ATOM 582 N N . PHE A 1 72 ? 0.465 -10.930 7.186 1.00 83.06 72 PHE A N 1
ATOM 583 C CA . PHE A 1 72 ? 0.555 -9.714 6.377 1.00 83.06 72 PHE A CA 1
ATOM 584 C C . PHE A 1 72 ? 0.438 -8.442 7.228 1.00 83.06 72 PHE A C 1
ATOM 586 O O . PHE A 1 72 ? 1.155 -7.450 7.020 1.00 83.06 72 PHE A O 1
ATOM 593 N N . THR A 1 73 ? -0.462 -8.471 8.208 1.00 83.19 73 THR A N 1
ATOM 594 C CA . THR A 1 73 ? -0.698 -7.364 9.129 1.00 83.19 73 THR A CA 1
ATOM 595 C C . THR A 1 73 ? 0.529 -7.094 9.996 1.00 83.19 73 THR A C 1
ATOM 597 O O . THR A 1 73 ? 0.974 -5.945 10.086 1.00 83.19 73 THR A O 1
ATOM 600 N N . GLU A 1 74 ? 1.125 -8.132 10.582 1.00 82.88 74 GLU A N 1
ATOM 601 C CA . GLU A 1 74 ? 2.346 -8.038 11.387 1.00 82.88 74 GLU A CA 1
ATOM 602 C C . GLU A 1 74 ? 3.533 -7.519 10.575 1.00 82.88 74 GLU A C 1
ATOM 604 O O . GLU A 1 74 ? 4.265 -6.624 11.022 1.00 82.88 74 GLU A O 1
ATOM 609 N N . MET A 1 75 ? 3.699 -8.020 9.349 1.00 82.62 75 MET A N 1
ATOM 610 C CA . MET A 1 75 ? 4.745 -7.567 8.436 1.00 82.62 75 MET A CA 1
ATOM 611 C C . MET A 1 75 ? 4.595 -6.073 8.121 1.00 82.62 75 MET A C 1
ATOM 613 O O . MET A 1 75 ? 5.561 -5.310 8.222 1.00 82.62 75 MET A O 1
ATOM 617 N N . THR A 1 76 ? 3.385 -5.622 7.779 1.00 85.00 76 THR A N 1
ATOM 618 C CA . THR A 1 76 ? 3.133 -4.218 7.418 1.00 85.00 76 THR A CA 1
ATOM 619 C C . THR A 1 76 ? 3.280 -3.284 8.618 1.00 85.00 76 THR A C 1
ATOM 621 O O . THR A 1 76 ? 3.810 -2.172 8.496 1.00 85.00 76 THR A O 1
ATOM 624 N N . GLN A 1 77 ? 2.857 -3.725 9.803 1.00 80.69 77 GLN A N 1
ATOM 625 C CA . GLN A 1 77 ? 3.068 -2.980 11.041 1.00 80.69 77 GLN A CA 1
ATOM 626 C C . GLN A 1 77 ? 4.554 -2.851 11.342 1.00 80.69 77 GLN A C 1
ATOM 628 O O . GLN A 1 77 ? 5.027 -1.734 11.547 1.00 80.69 77 GLN A O 1
ATOM 633 N N . SER A 1 78 ? 5.306 -3.949 11.274 1.00 76.56 78 SER A N 1
ATOM 634 C CA . SER A 1 78 ? 6.759 -3.942 11.451 1.00 76.56 78 SER A CA 1
ATOM 635 C C . SER A 1 78 ? 7.428 -2.974 10.478 1.00 76.56 78 SER A C 1
ATOM 637 O O . SER A 1 78 ? 8.194 -2.112 10.905 1.00 76.56 78 SER A O 1
ATOM 639 N N . ALA A 1 79 ? 7.080 -3.022 9.189 1.00 76.75 79 ALA A N 1
ATOM 640 C CA . ALA A 1 79 ? 7.586 -2.086 8.184 1.00 76.75 79 ALA A CA 1
ATOM 641 C C . ALA A 1 79 ? 7.245 -0.622 8.518 1.00 76.75 79 ALA A C 1
ATOM 643 O O . ALA A 1 79 ? 8.095 0.259 8.393 1.00 76.75 79 ALA A O 1
ATOM 644 N N . THR A 1 80 ? 6.034 -0.357 9.011 1.00 77.88 80 THR A N 1
ATOM 645 C CA . THR A 1 80 ? 5.613 0.979 9.462 1.00 77.88 80 THR A CA 1
ATOM 646 C C . THR A 1 80 ? 6.431 1.450 10.668 1.00 77.88 80 THR A C 1
ATOM 648 O O . THR A 1 80 ? 6.878 2.598 10.699 1.00 77.88 80 THR A O 1
ATOM 651 N N . TYR A 1 81 ? 6.674 0.573 11.647 1.00 71.62 81 TYR A N 1
ATOM 652 C CA . TYR A 1 81 ? 7.536 0.867 12.792 1.00 71.62 81 TYR A CA 1
ATOM 653 C C . TYR A 1 81 ? 8.958 1.188 12.347 1.00 71.62 81 TYR A C 1
ATOM 655 O O . TYR A 1 81 ? 9.510 2.185 12.807 1.00 71.62 81 TYR A O 1
ATOM 663 N N . TRP A 1 82 ? 9.520 0.416 11.413 1.00 70.38 82 TRP A N 1
ATOM 664 C CA . TRP A 1 82 ? 10.816 0.718 10.813 1.00 70.38 82 TRP A CA 1
ATOM 665 C C . TRP A 1 82 ? 10.801 2.094 10.145 1.00 70.38 82 TRP A C 1
ATOM 667 O O . TRP A 1 82 ? 11.600 2.944 10.512 1.00 70.38 82 TRP A O 1
ATOM 677 N N . LEU A 1 83 ? 9.864 2.392 9.246 1.00 68.12 83 LEU A N 1
ATOM 678 C CA . LEU A 1 83 ? 9.801 3.697 8.570 1.00 68.12 83 LEU A CA 1
ATOM 679 C C . LEU A 1 83 ? 9.708 4.877 9.556 1.00 68.12 83 LEU A C 1
ATOM 681 O O . LEU A 1 83 ? 10.455 5.855 9.435 1.00 68.12 83 LEU A O 1
ATOM 685 N N . ASN A 1 84 ? 8.876 4.756 10.589 1.00 66.81 84 ASN A N 1
ATOM 686 C CA . ASN A 1 84 ? 8.749 5.770 11.637 1.00 66.81 84 ASN A CA 1
ATOM 687 C C . ASN A 1 84 ? 10.029 5.900 12.472 1.00 66.81 84 ASN A C 1
ATOM 689 O O . ASN A 1 84 ? 10.492 7.008 12.749 1.00 66.81 84 ASN A O 1
ATOM 693 N N . TRP A 1 85 ? 10.645 4.776 12.830 1.00 55.78 85 TRP A N 1
ATOM 694 C CA . TRP A 1 85 ? 11.901 4.750 13.570 1.00 55.78 85 TRP A CA 1
ATOM 695 C C . TRP A 1 85 ? 13.034 5.401 12.786 1.00 55.78 85 TRP A C 1
ATOM 697 O O . TRP A 1 85 ? 13.855 6.104 13.360 1.00 55.78 85 TRP A O 1
ATOM 707 N N . THR A 1 86 ? 13.054 5.235 11.469 1.00 50.56 86 THR A N 1
ATOM 708 C CA . THR A 1 86 ? 14.098 5.790 10.602 1.00 50.56 86 THR A CA 1
ATOM 709 C C . THR A 1 86 ? 13.933 7.290 10.388 1.00 50.56 86 THR A C 1
ATOM 711 O O . THR A 1 86 ? 14.924 8.011 10.297 1.00 50.56 86 THR A O 1
ATOM 714 N N . SER A 1 87 ? 12.688 7.774 10.426 1.00 55.41 87 SER A N 1
ATOM 715 C CA . SER A 1 87 ? 12.378 9.203 10.501 1.00 55.41 87 SER A CA 1
ATOM 716 C C . SER A 1 87 ? 12.868 9.826 11.816 1.00 55.41 87 SER A C 1
ATOM 718 O O . SER A 1 87 ? 13.278 10.983 11.829 1.00 55.41 87 SER A O 1
ATOM 720 N N . PHE A 1 88 ? 12.881 9.059 12.915 1.00 48.12 88 PHE A N 1
ATOM 721 C CA . PHE A 1 88 ? 13.342 9.513 14.235 1.00 48.12 88 PHE A CA 1
ATOM 722 C C . PHE A 1 88 ? 14.845 9.266 14.495 1.00 48.12 88 PHE A C 1
ATOM 724 O O . PHE A 1 88 ? 15.478 10.011 15.238 1.00 48.12 88 PHE A O 1
ATOM 731 N N . ASN A 1 89 ? 15.447 8.259 13.852 1.00 43.41 89 ASN A N 1
ATOM 732 C CA . ASN A 1 89 ? 16.877 7.930 13.887 1.00 43.41 89 ASN A CA 1
ATOM 733 C C . ASN A 1 89 ? 17.448 7.753 12.462 1.00 43.41 89 ASN A C 1
ATOM 735 O O . ASN A 1 89 ? 17.766 6.634 12.041 1.00 43.41 89 ASN A O 1
ATOM 739 N N . PRO A 1 90 ? 17.670 8.855 11.720 1.00 50.06 90 PRO A N 1
ATOM 740 C CA . PRO A 1 90 ? 18.232 8.809 10.364 1.00 50.06 90 PRO A CA 1
ATOM 741 C 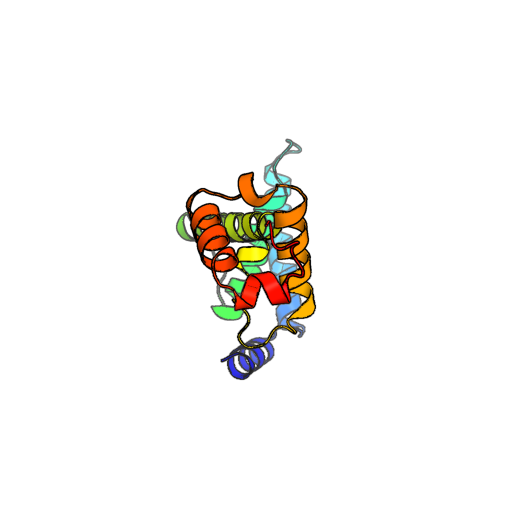C . PRO A 1 90 ? 19.647 8.209 10.307 1.00 50.06 90 PRO A C 1
ATOM 743 O O . PRO A 1 90 ? 20.113 7.769 9.258 1.00 50.06 90 PRO A O 1
ATOM 746 N N . THR A 1 91 ? 20.346 8.171 11.445 1.00 44.53 91 THR A N 1
ATOM 747 C CA . THR A 1 91 ? 21.699 7.621 11.610 1.00 44.53 91 THR A CA 1
ATOM 748 C C . THR A 1 91 ? 21.783 6.101 11.508 1.00 44.53 91 THR A C 1
ATOM 750 O O . THR A 1 91 ? 22.892 5.574 11.491 1.00 44.53 91 THR A O 1
ATOM 753 N N . LEU A 1 92 ? 20.653 5.390 11.455 1.00 47.09 92 LEU A N 1
ATOM 754 C CA . LEU A 1 92 ? 20.634 3.927 11.422 1.00 47.09 92 LEU A CA 1
ATOM 755 C C . LEU A 1 92 ? 20.241 3.342 10.050 1.00 47.09 92 LEU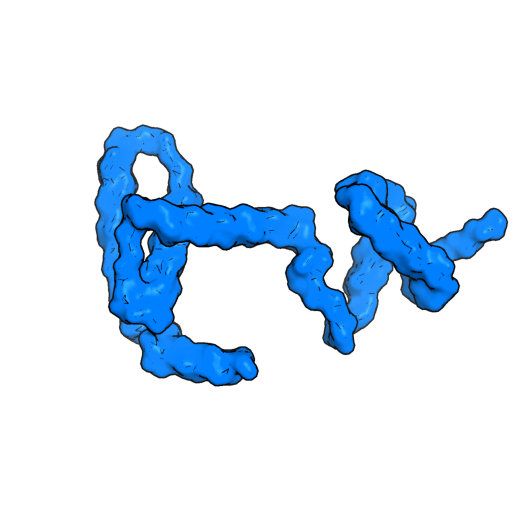 A C 1
ATOM 757 O O . LEU A 1 92 ? 20.524 2.170 9.820 1.00 47.09 92 LEU A O 1
ATOM 761 N N . ILE A 1 93 ? 19.719 4.15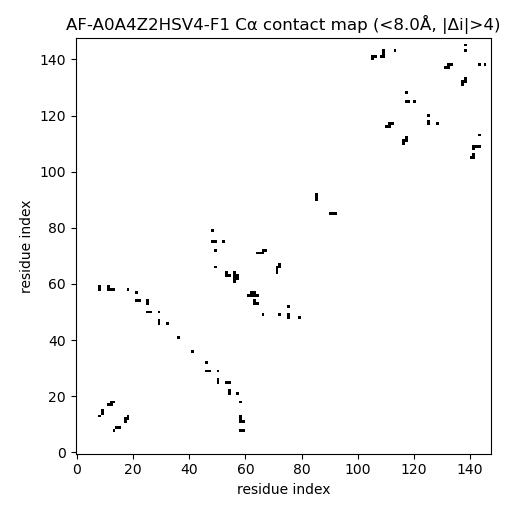4 9.108 1.00 41.41 93 ILE A N 1
ATOM 762 C CA . ILE A 1 93 ? 19.720 3.837 7.656 1.00 41.41 93 ILE A CA 1
ATOM 763 C C . ILE A 1 93 ? 20.669 4.724 6.840 1.00 41.41 93 ILE A C 1
ATOM 765 O O . ILE A 1 93 ? 20.664 4.664 5.609 1.00 41.41 93 ILE A O 1
ATOM 769 N N . CYS A 1 94 ? 21.524 5.549 7.445 1.00 38.41 94 CYS A N 1
ATOM 770 C CA . CYS A 1 94 ? 22.717 5.873 6.680 1.00 38.41 94 CYS A CA 1
ATOM 771 C C . CYS A 1 94 ? 23.507 4.557 6.593 1.00 38.41 94 CYS A C 1
ATOM 773 O O . CYS A 1 94 ? 23.822 3.967 7.632 1.00 38.41 94 CYS A O 1
ATOM 775 N N . PRO A 1 95 ? 23.818 4.036 5.387 1.00 37.66 95 PRO A N 1
ATOM 776 C CA . PRO A 1 95 ? 24.917 3.093 5.294 1.00 37.66 95 PRO A CA 1
ATOM 777 C C . PRO A 1 95 ? 26.060 3.767 6.044 1.00 37.66 95 PRO A C 1
ATOM 779 O O . PRO A 1 95 ? 26.313 4.944 5.771 1.00 37.66 95 PRO A O 1
ATOM 782 N N . ILE A 1 96 ? 26.725 3.087 6.987 1.00 37.59 96 ILE A N 1
ATOM 783 C CA . ILE A 1 96 ? 28.046 3.563 7.404 1.00 37.59 96 ILE A CA 1
ATOM 784 C C . ILE A 1 96 ? 28.792 3.757 6.088 1.00 37.59 96 ILE A C 1
ATOM 786 O O . ILE A 1 96 ? 28.958 2.779 5.348 1.00 37.59 96 ILE A O 1
ATOM 790 N N . PRO A 1 97 ? 29.118 4.998 5.705 1.00 36.66 97 PRO A N 1
ATOM 791 C CA . PRO A 1 97 ? 29.402 5.212 4.318 1.00 36.66 97 PRO A CA 1
ATOM 792 C C . PRO A 1 97 ? 30.802 4.716 4.038 1.00 36.66 97 PRO A C 1
ATOM 794 O O . PRO A 1 97 ? 31.771 5.352 4.441 1.00 36.66 97 PRO A O 1
ATOM 797 N N . ASN A 1 98 ? 30.913 3.639 3.269 1.00 38.84 98 ASN A N 1
ATOM 798 C CA . ASN A 1 98 ? 32.138 3.422 2.514 1.00 38.84 98 ASN A CA 1
ATOM 799 C C . ASN A 1 98 ? 32.293 4.482 1.400 1.00 38.84 98 ASN A C 1
ATOM 801 O O . ASN A 1 98 ? 33.365 4.556 0.812 1.00 38.84 98 ASN A O 1
ATOM 805 N N . SER A 1 99 ? 31.285 5.340 1.126 1.00 38.00 99 SER A N 1
ATOM 806 C CA . SER A 1 99 ? 31.443 6.471 0.187 1.00 38.00 99 SER A CA 1
ATOM 807 C C . SER A 1 99 ? 30.374 7.595 0.223 1.00 38.00 99 SER A C 1
ATOM 809 O O . SER A 1 99 ? 30.055 8.163 -0.820 1.00 38.00 99 SER A O 1
ATOM 811 N N . VAL A 1 100 ? 29.794 7.966 1.369 1.00 37.53 100 VAL A N 1
ATOM 812 C CA . VAL A 1 100 ? 29.054 9.247 1.463 1.00 37.53 100 VAL A CA 1
ATOM 813 C C . VAL A 1 100 ? 30.089 10.305 1.799 1.00 37.53 100 VAL A C 1
ATOM 815 O O . VAL A 1 100 ? 30.763 10.217 2.825 1.00 37.53 100 VAL A O 1
ATOM 818 N N . ASN A 1 101 ? 30.240 11.258 0.881 1.00 41.28 101 ASN A N 1
ATOM 819 C CA . ASN A 1 101 ? 31.110 12.421 0.984 1.00 41.28 101 ASN A CA 1
ATOM 820 C C . ASN A 1 101 ? 31.172 12.933 2.427 1.00 41.28 101 ASN A C 1
ATOM 822 O O . ASN A 1 101 ? 30.171 13.369 2.993 1.00 41.28 101 ASN A O 1
ATOM 826 N N . GLY A 1 102 ? 32.360 12.830 3.027 1.00 43.56 102 GLY A N 1
ATOM 827 C CA . GLY A 1 102 ? 32.545 12.862 4.476 1.00 43.56 102 GLY A CA 1
ATOM 828 C C . GLY A 1 102 ? 32.048 14.119 5.196 1.00 43.56 102 GLY A C 1
ATOM 829 O O . GLY A 1 102 ? 31.937 14.096 6.412 1.00 43.56 102 GLY A O 1
ATOM 830 N N . SER A 1 103 ? 31.713 15.211 4.513 1.00 46.03 103 SER A N 1
ATOM 831 C CA . SER A 1 103 ? 31.422 16.495 5.157 1.00 46.03 103 SER A CA 1
ATOM 832 C C . SER A 1 103 ? 30.150 16.510 6.016 1.00 46.03 103 SER A C 1
ATOM 834 O O . SER A 1 103 ? 30.163 17.144 7.069 1.00 46.03 103 SER A O 1
ATOM 836 N N . GLU A 1 104 ? 29.071 15.821 5.635 1.00 45.34 104 GLU A N 1
ATOM 837 C CA . GLU A 1 104 ? 27.806 15.871 6.391 1.00 45.34 104 GLU A CA 1
ATOM 838 C C . GLU A 1 104 ? 27.818 15.011 7.654 1.00 45.34 104 GLU A C 1
ATOM 840 O O . GLU A 1 104 ? 27.418 15.478 8.720 1.00 45.34 104 GLU A O 1
ATOM 845 N N . GLY A 1 105 ? 28.378 13.801 7.577 1.00 50.50 105 GLY A N 1
ATOM 846 C CA . GLY A 1 105 ? 28.530 12.932 8.747 1.00 50.50 105 GLY A CA 1
ATOM 847 C C . GLY A 1 105 ? 29.366 13.583 9.857 1.00 50.50 105 GLY A C 1
ATOM 848 O O . GLY A 1 105 ? 29.032 13.463 11.037 1.00 50.50 105 GLY A O 1
ATOM 849 N N . PHE A 1 106 ? 30.406 14.348 9.492 1.00 54.53 106 PHE A N 1
ATOM 850 C CA . PHE A 1 106 ? 31.210 15.102 10.461 1.00 54.53 106 PHE A CA 1
ATOM 851 C C . PHE A 1 106 ? 30.473 16.318 11.040 1.00 54.53 106 PHE A C 1
ATOM 853 O O . PHE A 1 106 ? 30.692 16.643 12.205 1.00 54.53 106 PHE A O 1
ATOM 860 N N . LYS A 1 107 ? 29.582 16.980 10.287 1.00 60.00 107 LYS A N 1
ATOM 861 C CA . LYS A 1 107 ? 28.791 18.119 10.797 1.00 60.00 107 LYS A CA 1
ATOM 862 C C . LYS A 1 107 ? 27.817 17.683 11.890 1.00 60.00 107 LYS A C 1
ATOM 864 O O . LYS A 1 107 ? 27.774 18.308 12.948 1.00 60.00 107 LYS A O 1
ATOM 869 N N . THR A 1 108 ? 27.097 16.586 11.670 1.00 60.91 108 THR A N 1
ATOM 870 C CA . THR A 1 108 ? 26.131 16.055 12.643 1.00 60.91 108 THR A CA 1
ATOM 871 C C . THR A 1 108 ? 26.830 15.555 13.904 1.00 60.91 108 THR A C 1
ATOM 873 O O . THR A 1 108 ? 26.431 15.905 15.013 1.00 60.91 108 THR A O 1
ATOM 876 N N . ALA A 1 109 ? 27.934 14.816 13.754 1.00 57.41 109 ALA A N 1
ATOM 877 C CA . ALA A 1 109 ? 28.737 14.366 14.889 1.00 57.41 109 ALA A CA 1
ATOM 878 C C . ALA A 1 109 ? 29.331 15.540 15.693 1.00 57.41 109 ALA A C 1
ATOM 880 O O . ALA A 1 109 ? 29.312 15.507 16.923 1.00 57.41 109 ALA A O 1
ATOM 881 N N . ARG A 1 110 ? 29.783 16.612 15.024 1.00 61.75 110 ARG A N 1
ATOM 882 C CA . ARG A 1 110 ? 30.269 17.835 15.682 1.00 61.75 110 ARG A CA 1
ATOM 883 C C . ARG A 1 110 ? 29.166 18.533 16.477 1.00 61.75 110 ARG A C 1
ATOM 885 O O . ARG A 1 110 ? 29.403 18.893 17.624 1.00 61.75 110 ARG A O 1
ATOM 892 N N . HIS A 1 111 ? 27.971 18.693 15.906 1.00 63.59 111 HIS A N 1
ATOM 893 C CA . HIS A 1 111 ? 26.848 19.334 16.597 1.00 63.59 111 HIS A CA 1
ATOM 894 C C . HIS A 1 111 ? 26.429 18.551 17.853 1.00 63.59 111 HIS A C 1
ATOM 896 O O . HIS A 1 111 ? 26.212 19.140 18.911 1.00 63.59 111 HIS A O 1
ATOM 902 N N . LEU A 1 112 ? 26.375 17.218 17.765 1.00 63.34 112 LEU A N 1
ATOM 903 C CA . LEU A 1 112 ? 26.054 16.358 18.909 1.00 63.34 112 LEU A CA 1
ATOM 904 C C . LEU A 1 112 ? 27.111 16.437 20.019 1.00 63.34 112 LEU A C 1
ATOM 906 O O . LEU A 1 112 ? 26.750 16.445 21.197 1.00 63.34 112 LEU A O 1
ATOM 910 N N . ALA A 1 113 ? 28.393 16.528 19.650 1.00 65.12 113 ALA A N 1
ATOM 911 C CA . ALA A 1 113 ? 29.495 16.665 20.596 1.00 65.12 113 ALA A CA 1
ATOM 912 C C . ALA A 1 113 ? 29.542 18.057 21.257 1.00 65.12 113 ALA A C 1
ATOM 914 O O . ALA A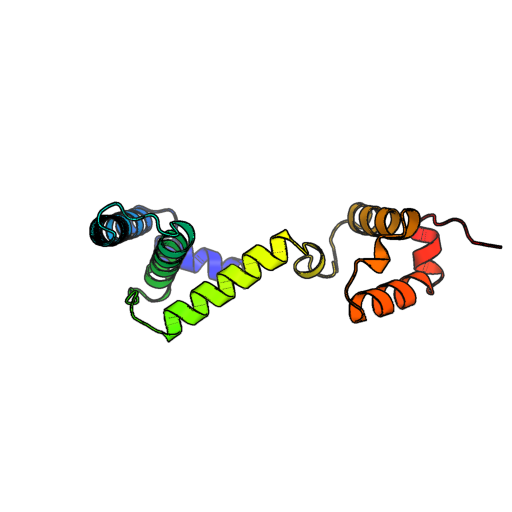 1 113 ? 29.677 18.142 22.472 1.00 65.12 113 ALA A O 1
ATOM 915 N N . GLN A 1 114 ? 29.381 19.138 20.482 1.00 64.12 114 GLN A N 1
ATOM 916 C CA . GLN A 1 114 ? 29.452 20.523 20.974 1.00 64.12 114 GLN A CA 1
ATOM 917 C C . GLN A 1 114 ? 28.291 20.897 21.899 1.00 64.12 114 GLN A C 1
ATOM 919 O O . GLN A 1 114 ? 28.486 21.637 22.856 1.00 64.12 114 GLN A O 1
ATOM 924 N N . HIS A 1 115 ? 27.088 20.381 21.634 1.00 62.22 115 HIS A N 1
ATOM 925 C CA . HIS A 1 115 ? 25.890 20.720 22.407 1.00 62.22 115 HIS A CA 1
ATOM 926 C C . HIS A 1 115 ? 25.510 19.667 23.458 1.00 62.22 115 HIS A C 1
ATOM 928 O O . HIS A 1 115 ? 24.397 19.704 23.974 1.00 62.22 115 HIS A O 1
ATOM 934 N N . GLY A 1 116 ? 26.375 18.684 23.742 1.00 63.34 116 GLY A N 1
ATOM 935 C CA . GLY A 1 116 ? 26.098 17.641 24.742 1.00 63.34 116 GLY A CA 1
ATOM 936 C C . GLY A 1 116 ? 24.923 16.711 24.399 1.00 63.34 116 GLY A C 1
ATOM 937 O O . GLY A 1 116 ? 24.529 15.874 25.210 1.00 63.34 116 GLY A O 1
ATOM 938 N N . LYS A 1 117 ? 24.371 16.812 23.184 1.00 66.38 117 LYS A N 1
ATOM 939 C CA . LYS A 1 117 ? 23.207 16.036 22.731 1.00 66.38 117 LYS A CA 1
ATOM 940 C C . LYS A 1 117 ? 23.514 14.550 22.534 1.00 66.38 117 LYS A C 1
ATOM 942 O O . LYS A 1 117 ? 22.599 13.753 22.408 1.00 66.38 117 LYS A O 1
ATOM 947 N N . TRP A 1 118 ? 24.778 14.133 22.567 1.00 60.19 118 TRP A N 1
ATOM 948 C CA . TRP A 1 118 ? 25.148 12.712 22.574 1.00 60.19 118 TRP A CA 1
ATOM 949 C C . TRP A 1 118 ? 24.589 11.942 23.792 1.00 60.19 118 TRP A C 1
ATOM 951 O O . TRP A 1 118 ? 24.474 10.719 23.742 1.00 60.19 118 TRP A O 1
ATOM 961 N N . LEU A 1 119 ? 24.183 12.637 24.863 1.00 60.19 119 LEU A N 1
ATOM 962 C CA . LEU A 1 119 ? 23.484 12.037 26.004 1.00 60.19 119 LEU A CA 1
ATOM 963 C C . LEU A 1 119 ? 22.057 11.580 25.669 1.00 60.19 119 LEU A C 1
ATOM 965 O O . LEU A 1 119 ? 21.563 10.665 26.323 1.00 60.19 119 LEU A O 1
ATOM 969 N N . THR A 1 120 ? 21.416 12.153 24.644 1.00 63.56 120 THR A N 1
ATOM 970 C CA . THR A 1 120 ? 20.081 11.726 24.190 1.00 63.56 120 THR A CA 1
ATOM 971 C C . THR A 1 120 ? 20.134 10.467 23.325 1.00 63.56 120 THR A C 1
ATOM 973 O O . THR A 1 120 ? 19.096 9.972 22.897 1.00 63.56 120 THR A O 1
ATOM 976 N N . LEU A 1 121 ? 21.336 9.953 23.040 1.00 57.53 121 LEU A N 1
ATOM 977 C CA . LEU A 1 121 ? 21.530 8.684 22.354 1.00 57.53 121 LEU A CA 1
ATOM 978 C C . LEU A 1 121 ? 21.352 7.518 23.330 1.00 57.53 121 LEU A C 1
ATOM 980 O O . LEU A 1 121 ? 21.729 7.599 24.503 1.00 57.53 121 LEU A O 1
ATOM 984 N N . ASN A 1 122 ? 20.858 6.400 22.801 1.00 57.00 122 ASN A N 1
ATOM 985 C CA . ASN A 1 122 ? 20.758 5.146 23.541 1.00 57.00 122 ASN A CA 1
ATOM 986 C C . ASN A 1 122 ? 22.137 4.701 24.084 1.00 57.00 122 ASN A C 1
ATOM 988 O O . ASN A 1 122 ? 23.163 5.002 23.459 1.00 57.00 122 ASN A O 1
ATOM 992 N N . PRO A 1 123 ? 22.186 3.949 25.203 1.00 59.78 123 PRO A N 1
ATOM 993 C CA . PRO A 1 123 ? 23.432 3.601 25.895 1.00 59.78 123 PRO A CA 1
ATOM 994 C C . PRO A 1 123 ? 24.507 2.968 24.999 1.00 59.78 123 PRO A C 1
ATOM 996 O O . PRO A 1 123 ? 25.672 3.349 25.071 1.00 59.78 123 PRO A O 1
ATOM 999 N N . GLU A 1 124 ? 24.132 2.074 24.083 1.00 57.03 124 GLU A N 1
ATOM 1000 C CA . GLU A 1 124 ? 25.086 1.460 23.148 1.00 57.03 124 GLU A CA 1
ATOM 1001 C C . GLU A 1 124 ? 25.691 2.464 22.156 1.00 57.03 124 GLU A C 1
ATOM 1003 O O . GLU A 1 124 ? 26.886 2.428 21.850 1.00 57.03 124 GLU A O 1
ATOM 1008 N N . MET A 1 125 ? 24.876 3.395 21.655 1.00 52.38 125 MET A N 1
ATOM 1009 C CA . MET A 1 125 ? 25.335 4.436 20.736 1.00 52.38 125 MET A CA 1
ATOM 1010 C C . MET A 1 125 ? 26.225 5.453 21.444 1.00 52.38 125 MET A C 1
ATOM 1012 O O . MET A 1 125 ? 27.182 5.940 20.846 1.00 52.38 125 MET A O 1
ATOM 1016 N N . ARG A 1 126 ? 25.962 5.713 22.727 1.00 61.88 126 ARG A N 1
ATOM 1017 C CA . ARG A 1 126 ? 26.800 6.545 23.592 1.00 61.88 126 ARG A CA 1
ATOM 1018 C C . ARG A 1 126 ? 28.220 5.986 23.704 1.00 61.88 126 ARG A C 1
ATOM 1020 O O . ARG A 1 126 ? 29.178 6.717 23.463 1.00 61.88 126 ARG A O 1
ATOM 1027 N N . VAL A 1 127 ? 28.344 4.686 23.976 1.00 64.31 127 VAL A N 1
ATOM 1028 C CA . VAL A 1 127 ? 29.637 3.985 24.066 1.00 64.31 127 VAL A CA 1
ATOM 1029 C C . VAL A 1 127 ? 30.371 4.017 22.726 1.00 64.31 127 VAL A C 1
ATOM 1031 O O . VAL A 1 127 ? 31.548 4.360 22.670 1.00 64.31 127 VAL A O 1
ATOM 1034 N N . ARG A 1 128 ? 29.675 3.742 21.615 1.00 59.50 128 ARG A N 1
ATOM 1035 C CA . ARG A 1 128 ? 30.277 3.793 20.269 1.00 59.50 128 ARG A CA 1
ATOM 1036 C C . ARG A 1 128 ? 30.702 5.201 19.853 1.00 59.50 128 ARG A C 1
ATOM 1038 O O . ARG A 1 128 ? 31.683 5.355 19.128 1.00 59.50 128 ARG A O 1
ATOM 1045 N N . PHE A 1 129 ? 29.962 6.223 20.272 1.00 63.50 129 PHE A N 1
ATOM 1046 C CA . PHE A 1 129 ? 30.306 7.618 20.021 1.00 63.50 129 PHE A CA 1
ATOM 1047 C C . PHE A 1 129 ? 31.556 8.022 20.809 1.00 63.50 129 PHE A C 1
ATOM 1049 O O . PHE A 1 129 ? 32.476 8.599 20.231 1.00 63.50 129 PHE A O 1
ATOM 1056 N N . GLN A 1 130 ? 31.631 7.637 22.087 1.00 63.84 130 GLN A N 1
ATOM 1057 C CA . GLN A 1 130 ? 32.812 7.834 22.928 1.00 63.84 130 GLN A CA 1
ATOM 1058 C C . GLN A 1 130 ? 34.040 7.094 22.376 1.00 63.84 130 GLN A C 1
ATOM 1060 O O . GLN A 1 130 ? 35.075 7.726 22.198 1.00 63.84 130 GLN A O 1
ATOM 1065 N N . ASP A 1 131 ? 33.921 5.818 21.990 1.00 65.38 131 ASP A N 1
ATOM 1066 C CA . ASP A 1 131 ? 35.024 5.052 21.377 1.00 65.38 131 ASP A CA 1
ATOM 1067 C C . ASP A 1 131 ? 35.557 5.715 20.097 1.00 65.38 131 ASP A C 1
ATOM 1069 O O . ASP A 1 131 ? 36.761 5.740 19.842 1.00 65.38 131 ASP A O 1
ATOM 1073 N N . LYS A 1 132 ? 34.666 6.302 19.286 1.00 59.78 132 LYS A N 1
ATOM 1074 C CA . LYS A 1 132 ? 35.057 7.002 18.057 1.00 59.78 132 LYS A CA 1
ATOM 1075 C C . LYS A 1 132 ? 35.725 8.350 18.318 1.00 59.78 132 LYS A C 1
ATOM 1077 O O . LYS A 1 132 ? 36.667 8.669 17.597 1.00 59.78 132 LYS A O 1
ATOM 1082 N N . ILE A 1 133 ? 35.274 9.126 19.307 1.00 59.84 133 ILE A N 1
ATOM 1083 C CA . ILE A 1 133 ? 35.896 10.414 19.673 1.00 59.84 133 ILE A CA 1
ATOM 1084 C C . ILE A 1 133 ? 37.248 10.200 20.358 1.00 59.84 133 ILE A C 1
ATOM 1086 O O . ILE A 1 133 ? 38.176 10.959 20.106 1.00 59.84 133 ILE A O 1
ATOM 1090 N N . SER A 1 134 ? 37.421 9.123 21.126 1.00 58.84 134 SER A N 1
ATOM 1091 C CA . SER A 1 134 ? 38.713 8.773 21.733 1.00 58.84 134 SER A CA 1
ATOM 1092 C C . SER A 1 134 ? 39.820 8.484 20.708 1.00 58.84 134 SER A C 1
ATOM 1094 O O . SER A 1 134 ? 40.996 8.439 21.063 1.00 58.84 134 SER A O 1
ATOM 1096 N N . ARG A 1 135 ? 39.487 8.300 19.420 1.00 59.59 135 ARG A N 1
ATOM 1097 C CA . ARG A 1 135 ? 40.476 8.094 18.353 1.00 59.59 135 ARG A CA 1
ATOM 1098 C C . ARG A 1 135 ? 41.016 9.447 17.858 1.00 59.59 135 ARG A C 1
ATOM 1100 O O . ARG A 1 135 ? 40.245 10.222 17.285 1.00 59.59 135 ARG A O 1
ATOM 1107 N N . PRO A 1 136 ? 42.341 9.699 17.922 1.00 52.38 136 PRO A N 1
ATOM 1108 C CA . PRO A 1 136 ? 42.943 10.997 17.578 1.00 52.38 136 PRO A CA 1
ATOM 1109 C C . PRO A 1 136 ? 42.556 11.510 16.183 1.00 52.38 136 PRO A C 1
ATOM 1111 O O . PRO A 1 136 ? 42.198 12.671 16.004 1.00 52.38 136 PRO A O 1
ATOM 1114 N N . LYS A 1 137 ? 42.505 10.594 15.204 1.00 56.56 137 LYS A N 1
ATOM 1115 C CA . LYS A 1 137 ? 42.149 10.882 13.803 1.00 56.56 137 LYS A CA 1
ATOM 1116 C C . LYS A 1 137 ? 40.728 11.439 13.617 1.00 56.56 137 LYS A C 1
ATOM 1118 O O . LYS A 1 137 ? 40.455 12.074 12.601 1.00 56.56 137 LYS A O 1
ATOM 1123 N N . TYR A 1 138 ? 39.808 11.165 14.545 1.00 50.28 138 TYR A N 1
ATOM 1124 C CA . TYR A 1 138 ? 38.419 11.630 14.482 1.00 50.28 138 TYR A CA 1
ATOM 1125 C C . TYR A 1 138 ? 38.231 12.976 15.186 1.00 50.28 138 TYR A C 1
ATOM 1127 O O . TYR A 1 138 ? 37.560 1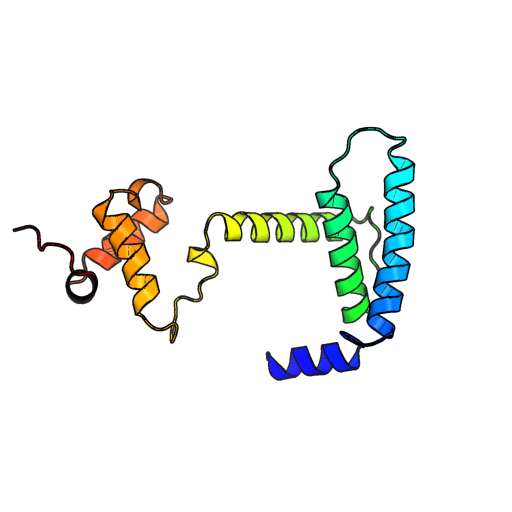3.840 14.623 1.00 50.28 138 TYR A O 1
ATOM 1135 N N . CYS A 1 139 ? 38.872 13.199 16.338 1.00 50.94 139 CYS A N 1
ATOM 1136 C CA . CYS A 1 139 ? 38.906 14.507 17.008 1.00 50.94 139 CYS A CA 1
ATOM 1137 C C . CYS A 1 139 ? 39.447 15.614 16.095 1.00 50.94 139 CYS A C 1
ATOM 1139 O O . CYS A 1 139 ? 38.831 16.675 15.963 1.00 50.94 139 CYS A O 1
ATOM 1141 N N . GLU A 1 140 ? 40.546 15.328 15.396 1.00 55.72 140 GLU A N 1
ATOM 1142 C CA . GLU A 1 140 ? 41.207 16.265 14.484 1.00 55.72 140 GLU A CA 1
ATOM 1143 C C . GLU A 1 140 ? 40.314 16.619 13.282 1.00 55.72 140 GLU A C 1
ATOM 1145 O O . GLU A 1 140 ? 40.160 17.783 12.906 1.00 55.72 140 GLU A O 1
ATOM 1150 N N . ARG A 1 141 ? 39.604 15.624 12.732 1.00 55.56 141 ARG A N 1
ATOM 1151 C CA . ARG A 1 141 ? 38.679 15.805 11.602 1.00 55.56 141 ARG A CA 1
ATOM 1152 C C . ARG A 1 141 ? 37.367 16.493 12.004 1.00 55.56 141 ARG A C 1
ATOM 1154 O O . ARG A 1 141 ? 36.746 17.182 11.191 1.00 55.56 141 ARG A O 1
ATOM 1161 N N . LEU A 1 142 ? 36.953 16.354 13.262 1.00 53.38 142 LEU A N 1
ATOM 1162 C CA . LEU A 1 142 ? 35.784 17.027 13.823 1.00 53.38 142 LEU A CA 1
ATOM 1163 C C . LEU A 1 142 ? 36.065 18.483 14.232 1.00 53.38 142 LEU A C 1
ATOM 1165 O O . LEU A 1 142 ? 35.094 19.201 14.465 1.00 53.38 142 LEU A O 1
ATOM 1169 N N . ARG A 1 143 ? 37.326 18.952 14.241 1.00 56.09 143 ARG A N 1
ATOM 1170 C CA . ARG A 1 143 ? 37.741 20.249 14.825 1.00 56.09 143 ARG A CA 1
ATOM 1171 C C . ARG A 1 143 ? 37.126 20.469 16.212 1.00 56.09 143 ARG A C 1
ATOM 1173 O O . ARG A 1 143 ? 36.568 21.530 16.493 1.00 56.09 143 ARG A O 1
ATOM 1180 N N . MET A 1 144 ? 37.144 19.439 17.052 1.00 50.88 144 MET A N 1
ATOM 1181 C CA . MET A 1 144 ? 36.824 19.632 18.465 1.00 50.88 144 MET A CA 1
ATOM 1182 C C . MET A 1 144 ? 38.003 20.363 19.121 1.00 50.88 144 MET A C 1
ATOM 1184 O O . MET A 1 144 ? 39.142 20.082 18.740 1.00 50.88 144 MET A O 1
ATOM 1188 N N . PRO A 1 145 ? 37.777 21.304 20.055 1.00 42.53 145 PRO A N 1
ATOM 1189 C CA . PRO A 1 145 ? 38.876 21.812 20.863 1.00 42.53 145 PRO A CA 1
ATOM 1190 C C . PRO A 1 145 ? 39.510 20.613 21.572 1.00 42.53 145 PRO A C 1
ATOM 1192 O O . PRO A 1 145 ? 38.814 19.826 22.216 1.00 42.53 145 PRO A O 1
ATOM 1195 N N . VAL A 1 146 ? 40.815 20.423 21.378 1.00 44.69 146 VAL A N 1
ATOM 1196 C CA . VAL A 1 146 ? 41.583 19.488 22.197 1.00 44.69 146 VAL A CA 1
ATOM 1197 C C . VAL A 1 146 ? 41.543 20.085 23.594 1.00 44.69 146 VAL A C 1
ATOM 1199 O O . VAL A 1 146 ? 42.130 21.140 23.822 1.00 44.69 146 VAL A O 1
ATOM 1202 N N . ASN A 1 147 ? 40.769 19.475 24.489 1.00 40.56 147 ASN A N 1
ATOM 1203 C CA . ASN A 1 147 ? 40.820 19.838 25.896 1.00 40.56 147 ASN A CA 1
ATOM 1204 C C . ASN A 1 147 ? 42.230 19.500 26.384 1.00 40.56 147 ASN A C 1
ATOM 1206 O O . ASN A 1 147 ? 42.616 18.330 26.392 1.00 40.56 147 ASN A O 1
ATOM 1210 N N . GLN A 1 148 ? 42.984 20.553 26.681 1.00 33.47 148 GLN A N 1
ATOM 1211 C CA . GLN A 1 148 ? 44.205 20.505 27.469 1.00 33.47 148 GLN A CA 1
ATOM 1212 C C . GLN A 1 148 ? 43.852 20.240 28.933 1.00 33.47 148 GLN A C 1
ATOM 1214 O O . GLN A 1 148 ? 42.778 20.722 29.367 1.00 33.47 148 GLN A O 1
#

Organism: NCBI:txid230148

Mean predicted aligned error: 15.58 Å

Solvent-accessible surface area (backbone atoms only — not comparable to full-atom values): 8753 Å² total; per-residue (Å²): 108,71,70,59,54,56,50,52,42,46,70,61,18,55,95,41,72,62,41,51,54,44,50,54,55,45,49,59,54,50,51,55,56,55,59,72,44,74,85,54,93,73,73,61,67,60,59,52,51,52,46,54,51,33,45,53,37,31,56,75,71,70,47,75,74,61,90,83,37,63,70,61,47,52,52,52,49,51,52,49,52,50,55,54,47,38,74,76,39,56,81,75,74,45,69,82,60,93,79,60,73,65,66,60,67,41,51,56,54,36,52,29,62,76,67,58,51,48,72,80,42,57,72,72,56,36,52,54,50,50,61,49,53,74,34,68,78,44,35,65,72,45,68,55,82,78,83,125

Nearest PDB structures (foldseek):
  2fdw-assembly1_A  TM=6.074E-01  e=2.846E-04  Homo sapiens
  3t3q-assembly2_B  TM=6.117E-01  e=4.831E-04  Homo sapiens
  2pg5-assembly3_C  TM=6.024E-01  e=7.733E-04  Homo sapiens
  2f9q-assembly1_B  TM=5.269E-01  e=5.434E-04  Homo sapiens
  4mgj-assembly1_A  TM=5.596E-01  e=7.657E-03  Oryctolagus cuniculus

InterPro domains:
  IPR001128 Cytochrome P450 [PF00067] (1-97)
  IPR036396 Cytochrome P450 superfamily [G3DSA:1.10.630.10] (1-139)
  IPR036396 Cytochrome P450 superfamily [SSF48264] (1-102)
  IPR050182 Cytochrome P450 family 2 [PTHR24300] (1-98)

Foldseek 3Di:
DVVVVVVLLVVLAVVHVNLVVLLVVLVVVLVVVVVVCVPPDDDVVLSVLLSVLQSVCCSPVVDGDDPPDPVSSVVSVVVVVVVVVCVVVVVVPPPPDPDDPVPPVLVVLLVCVVVVVLVVDDPVSNVVSVVQCVDPVSCVVSVDPPDD

Radius of gyration: 22.54 Å; Cα contacts (8 Å, |Δi|>4): 71; chains: 1; bounding box: 64×34×45 Å